Protein AF-A0A2V4VZB0-F1 (afdb_monomer)

Radius of gyration: 14.16 Å; Cα contacts (8 Å, |Δi|>4): 71; chains: 1; bounding box: 25×16×50 Å

Foldseek 3Di:
DDDQKDKDKDADVVGRQWIKIWIAGNVVRDGPDIDIHPVVVVVVVVVVPPPD

Nearest PDB structures (foldseek):
  2d0v-assembly1_A  TM=6.524E-01  e=3.785E+00  Hyphomicrobium denitrificans
  6fsf-assembly1_A  TM=4.927E-01  e=2.678E+00  Saccharomyces cerevisiae S288C

Mean predicted aligned error: 7.52 Å

pLDDT: mean 81.98, std 14.37, range [44.97, 96.38]

Organism: Paenibacillus barcinonensis (NCBI:txid198119)

Secondary structure (DSSP, 8-state):
----EEEEEEEETTEEEEEEEEEEETTTTEEEEEEE-HHHHHHHHHHHT---

Structure (mmCIF, N/CA/C/O backbone):
data_AF-A0A2V4VZB0-F1
#
_entry.id   AF-A0A2V4VZB0-F1
#
loop_
_atom_site.group_PDB
_atom_site.id
_atom_site.type_symbol
_atom_site.label_atom_id
_atom_site.label_alt_id
_atom_site.label_comp_id
_atom_site.label_asym_id
_atom_site.label_entity_id
_atom_site.label_seq_id
_atom_site.pdbx_PDB_ins_code
_atom_site.Cartn_x
_atom_site.Cartn_y
_atom_site.Cartn_z
_atom_site.occupancy
_atom_site.B_iso_or_equiv
_atom_site.auth_seq_id
_atom_site.auth_comp_id
_atom_site.auth_asym_id
_atom_site.auth_atom_id
_atom_site.pdbx_PDB_model_num
ATOM 1 N N . MET A 1 1 ? 5.704 -3.354 -27.594 1.00 53.25 1 MET A N 1
ATOM 2 C CA . MET A 1 1 ? 6.145 -2.543 -26.442 1.00 53.25 1 MET A CA 1
ATOM 3 C C . MET A 1 1 ? 5.785 -3.333 -25.198 1.00 53.25 1 MET A C 1
ATOM 5 O O . MET A 1 1 ? 4.614 -3.653 -25.041 1.00 53.25 1 MET A O 1
ATOM 9 N N . ALA A 1 2 ? 6.773 -3.786 -24.427 1.00 61.00 2 ALA A N 1
ATOM 10 C CA . ALA A 1 2 ? 6.513 -4.536 -23.200 1.00 61.00 2 ALA A CA 1
ATOM 11 C C . ALA A 1 2 ? 6.073 -3.559 -22.097 1.00 61.00 2 ALA A C 1
ATOM 13 O O . ALA A 1 2 ? 6.586 -2.446 -22.033 1.00 61.00 2 ALA A O 1
ATOM 14 N N . MET A 1 3 ? 5.107 -3.954 -21.267 1.00 61.75 3 MET A N 1
ATOM 15 C CA . MET A 1 3 ? 4.692 -3.175 -20.098 1.00 61.75 3 MET A CA 1
ATOM 16 C C . MET A 1 3 ? 5.842 -3.180 -19.086 1.00 61.75 3 MET A C 1
ATOM 18 O O . MET A 1 3 ? 6.089 -4.201 -18.452 1.00 61.75 3 MET A O 1
ATOM 22 N N . SER A 1 4 ? 6.563 -2.068 -18.955 1.00 78.19 4 SER A N 1
ATOM 23 C CA . SER A 1 4 ? 7.683 -1.936 -18.013 1.00 78.19 4 SER A CA 1
ATOM 24 C C . SER A 1 4 ? 7.259 -1.725 -16.563 1.00 78.19 4 SER A C 1
ATOM 26 O O . SER A 1 4 ? 8.084 -1.819 -15.655 1.00 78.19 4 SER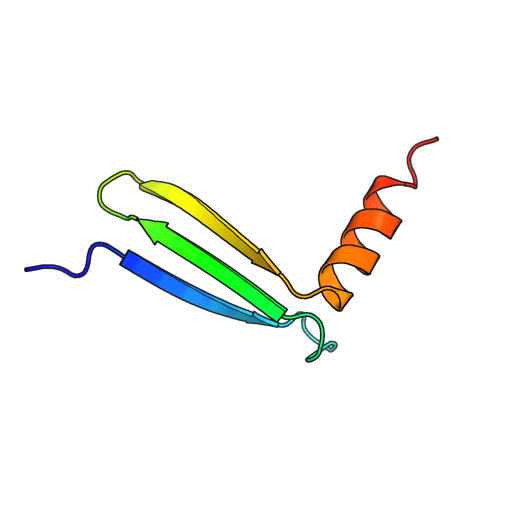 A O 1
ATOM 28 N N . TRP A 1 5 ? 5.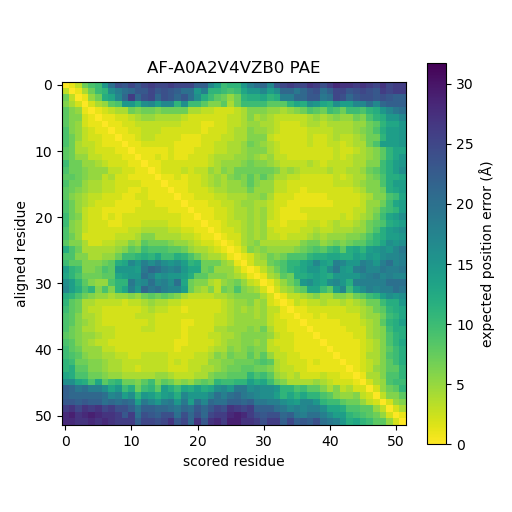963 -1.514 -16.334 1.00 80.06 5 TRP A N 1
ATOM 29 C CA . TRP A 1 5 ? 5.404 -1.165 -15.037 1.00 80.06 5 TRP A CA 1
ATOM 30 C C . TRP A 1 5 ? 4.370 -2.180 -14.592 1.00 80.06 5 TRP A C 1
ATOM 32 O O . TRP A 1 5 ? 3.447 -2.515 -15.337 1.00 80.06 5 TRP A O 1
ATOM 42 N N . VAL A 1 6 ? 4.485 -2.601 -13.337 1.00 86.06 6 VAL A N 1
ATOM 43 C CA . VAL A 1 6 ? 3.404 -3.294 -12.640 1.00 86.06 6 VAL A CA 1
ATOM 44 C C . VAL A 1 6 ? 3.079 -2.514 -11.385 1.00 86.06 6 VAL A C 1
ATOM 46 O O . VAL A 1 6 ? 3.956 -2.215 -10.572 1.00 86.06 6 VAL A O 1
ATOM 49 N N . THR A 1 7 ? 1.795 -2.221 -11.219 1.00 87.94 7 THR A N 1
ATOM 50 C CA . THR A 1 7 ? 1.265 -1.707 -9.964 1.00 87.94 7 THR A CA 1
ATOM 51 C C . THR A 1 7 ? 0.472 -2.806 -9.280 1.00 87.94 7 THR A C 1
ATOM 53 O O . THR A 1 7 ? -0.495 -3.332 -9.832 1.00 87.94 7 THR A O 1
ATOM 56 N N . VAL A 1 8 ? 0.891 -3.155 -8.068 1.00 89.38 8 VAL A N 1
ATOM 57 C CA . VAL A 1 8 ? 0.199 -4.114 -7.208 1.00 89.38 8 VAL A CA 1
ATOM 58 C C . VAL A 1 8 ? -0.611 -3.338 -6.185 1.00 89.38 8 VAL A C 1
ATOM 60 O O . VAL A 1 8 ? -0.068 -2.494 -5.472 1.00 89.38 8 VAL A O 1
ATOM 63 N N . TYR A 1 9 ? -1.902 -3.649 -6.101 1.00 93.44 9 TYR A N 1
ATOM 64 C CA . TYR A 1 9 ? -2.813 -3.114 -5.096 1.00 93.44 9 TYR A CA 1
ATOM 65 C C . TYR A 1 9 ? -3.176 -4.211 -4.106 1.00 93.44 9 TYR A C 1
ATOM 67 O O . TYR A 1 9 ? -3.429 -5.351 -4.496 1.00 93.44 9 TYR A O 1
ATOM 75 N N . GLY A 1 10 ? -3.225 -3.863 -2.827 1.00 94.25 10 GLY A N 1
ATOM 76 C CA . GLY A 1 10 ? -3.546 -4.821 -1.784 1.00 94.25 10 GLY A CA 1
ATOM 77 C C . GLY A 1 10 ? -4.066 -4.165 -0.520 1.00 94.25 10 GLY A C 1
ATOM 78 O O . GLY A 1 10 ? -4.120 -2.941 -0.391 1.00 94.25 10 GLY A O 1
ATOM 79 N N . TYR A 1 11 ? -4.457 -5.013 0.420 1.00 95.94 11 TYR A N 1
ATOM 80 C CA . TYR A 1 11 ? -4.835 -4.620 1.767 1.00 95.94 11 TYR A CA 1
ATOM 81 C C . TYR A 1 11 ? -4.289 -5.632 2.775 1.00 95.94 11 TYR A C 1
ATOM 83 O O . TYR A 1 11 ? -3.998 -6.779 2.423 1.00 95.94 11 TYR A O 1
ATOM 91 N N . VAL A 1 12 ? -4.135 -5.212 4.028 1.00 92.88 12 VAL A N 1
ATOM 92 C CA . VAL A 1 12 ? -3.644 -6.081 5.104 1.00 92.88 12 VAL A CA 1
ATOM 93 C C . VAL A 1 12 ? -4.697 -7.137 5.443 1.00 92.88 12 VAL A C 1
ATOM 95 O O . VAL A 1 12 ? -5.881 -6.842 5.602 1.00 92.88 12 VAL A O 1
ATOM 98 N N . LYS A 1 13 ? -4.289 -8.404 5.564 1.00 93.25 13 LYS A N 1
ATOM 99 C CA . LYS A 1 13 ? -5.212 -9.506 5.873 1.00 93.25 13 LYS A CA 1
ATOM 100 C C . LYS A 1 13 ? -5.965 -9.221 7.180 1.00 93.25 13 LYS A C 1
ATOM 102 O O . LYS A 1 13 ? -5.350 -8.982 8.208 1.00 93.25 13 LYS A O 1
ATOM 107 N N . GLY A 1 14 ? -7.297 -9.272 7.126 1.00 94.19 14 GLY A N 1
ATOM 108 C CA . GLY A 1 14 ? -8.169 -8.938 8.261 1.00 94.19 14 GLY A CA 1
ATOM 109 C C . GLY A 1 14 ? -8.524 -7.450 8.385 1.00 94.19 14 GLY A C 1
ATOM 110 O O . GLY A 1 14 ? -9.457 -7.126 9.107 1.00 94.19 14 GLY A O 1
ATOM 111 N N . HIS A 1 15 ? -7.865 -6.575 7.620 1.00 92.00 15 HIS A N 1
ATOM 112 C CA . HIS A 1 15 ? -7.979 -5.119 7.708 1.00 92.00 15 HIS A CA 1
ATOM 113 C C . HIS A 1 15 ? -8.116 -4.502 6.311 1.00 92.00 15 HIS A C 1
ATOM 115 O O . HIS A 1 15 ? -7.158 -4.002 5.716 1.00 92.00 15 HIS A O 1
ATOM 121 N N . LYS A 1 16 ? -9.328 -4.561 5.748 1.00 93.19 16 LYS A N 1
ATOM 122 C CA . LYS A 1 16 ? -9.613 -4.089 4.377 1.00 93.19 16 LYS A CA 1
ATOM 123 C C . LYS A 1 16 ? -9.395 -2.582 4.199 1.00 93.19 16 LYS A C 1
ATOM 125 O O . LYS A 1 16 ? -9.170 -2.125 3.086 1.00 93.19 16 LYS A O 1
ATOM 130 N N . GLU A 1 17 ? -9.450 -1.824 5.286 1.00 93.31 17 GLU A N 1
ATOM 131 C CA . GLU A 1 17 ? -9.205 -0.384 5.364 1.00 93.31 17 GLU A CA 1
ATOM 132 C C . GLU A 1 17 ? -7.714 -0.003 5.294 1.00 93.31 17 GLU A C 1
ATOM 134 O O . GLU A 1 17 ? -7.361 1.145 5.007 1.00 93.31 17 GLU A O 1
ATOM 139 N N . GLN A 1 18 ? -6.823 -0.962 5.543 1.00 94.25 18 GLN A N 1
ATOM 140 C CA . GLN A 1 18 ? -5.376 -0.782 5.490 1.00 94.25 18 GLN A CA 1
ATOM 141 C C . GLN A 1 18 ? -4.867 -1.165 4.101 1.00 94.25 18 GLN A C 1
ATOM 143 O O . GLN A 1 18 ? -4.362 -2.267 3.886 1.00 94.25 18 GLN A O 1
ATOM 148 N N . THR A 1 19 ? -5.053 -0.268 3.137 1.00 96.38 19 THR A N 1
ATOM 149 C CA . THR A 1 19 ? -4.696 -0.505 1.735 1.00 96.38 19 THR A CA 1
ATOM 150 C C . THR A 1 19 ? -3.297 0.003 1.415 1.00 96.38 19 THR A C 1
ATOM 152 O O . THR A 1 19 ? -2.834 0.987 1.996 1.00 96.38 19 THR A O 1
ATOM 155 N N . PHE A 1 20 ? -2.661 -0.604 0.420 1.00 94.19 20 PHE A N 1
ATOM 156 C CA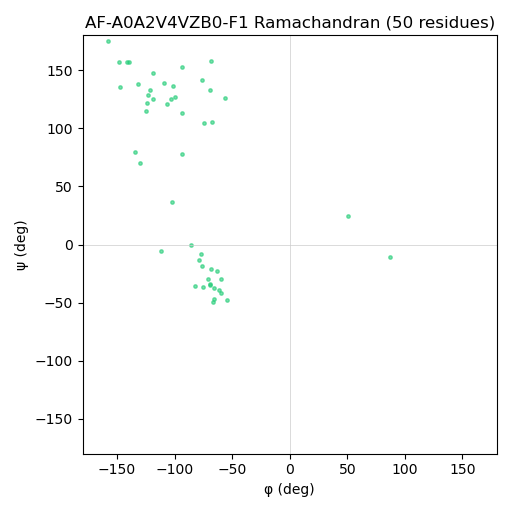 . PHE A 1 20 ? -1.397 -0.144 -0.137 1.00 94.19 20 PHE A CA 1
ATOM 157 C C . PHE A 1 20 ? -1.351 -0.317 -1.655 1.00 94.19 20 PHE A C 1
ATOM 159 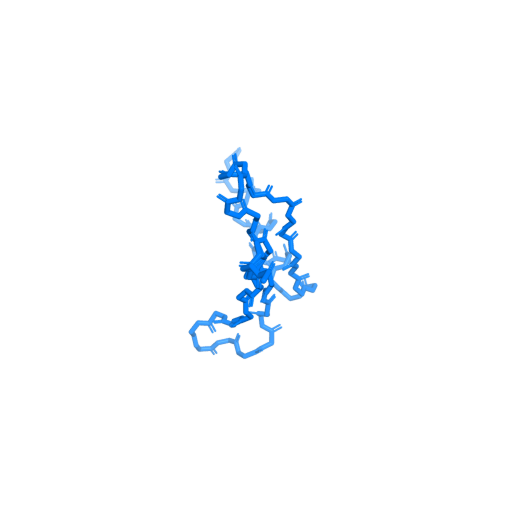O O . PHE A 1 20 ? -2.050 -1.157 -2.229 1.00 94.19 20 PHE A O 1
ATOM 166 N N . SER A 1 21 ? -0.488 0.466 -2.295 1.00 93.38 21 SER A N 1
ATOM 167 C CA . SER A 1 21 ? -0.081 0.274 -3.679 1.00 93.38 21 SER A CA 1
ATOM 168 C C . SER A 1 21 ? 1.437 0.338 -3.803 1.00 93.38 21 SER A C 1
ATOM 170 O O . SER A 1 21 ? 2.108 1.168 -3.181 1.00 93.38 21 SER A O 1
ATOM 172 N N . ILE A 1 22 ? 1.982 -0.572 -4.604 1.00 90.75 22 ILE A N 1
ATOM 173 C CA . ILE A 1 22 ? 3.405 -0.624 -4.931 1.00 90.75 22 ILE A CA 1
ATOM 174 C C . ILE A 1 22 ? 3.519 -0.564 -6.444 1.00 90.75 22 ILE A C 1
ATOM 176 O O . ILE A 1 22 ? 2.977 -1.430 -7.130 1.00 90.75 22 ILE A O 1
ATOM 180 N N . SER A 1 23 ? 4.237 0.434 -6.948 1.00 88.56 23 SER A N 1
ATOM 181 C CA . SER A 1 23 ? 4.597 0.515 -8.363 1.00 88.56 23 SER A CA 1
ATOM 182 C C . SER A 1 23 ? 6.053 0.108 -8.537 1.00 88.56 23 SER A C 1
ATOM 184 O O . SER A 1 23 ? 6.942 0.658 -7.879 1.00 88.56 23 SER A O 1
ATOM 186 N N . ILE A 1 24 ? 6.281 -0.872 -9.410 1.00 85.06 24 ILE A N 1
ATOM 187 C CA . ILE A 1 24 ? 7.600 -1.421 -9.722 1.00 85.06 24 ILE A CA 1
ATOM 188 C C . ILE A 1 24 ? 7.868 -1.191 -11.202 1.00 85.06 24 ILE A C 1
ATOM 190 O O . ILE A 1 24 ? 7.072 -1.607 -12.049 1.00 85.06 24 ILE A O 1
ATOM 194 N N . ASN A 1 25 ? 8.998 -0.550 -11.490 1.00 82.75 25 ASN A N 1
ATOM 195 C CA . ASN A 1 25 ? 9.545 -0.472 -12.832 1.00 82.75 25 ASN A CA 1
ATOM 196 C C . ASN A 1 25 ? 10.551 -1.617 -13.025 1.00 82.75 25 ASN A C 1
ATOM 198 O O . ASN A 1 25 ? 11.607 -1.645 -12.387 1.00 82.75 25 ASN A O 1
ATOM 202 N N . TYR A 1 26 ? 10.224 -2.567 -13.898 1.00 74.06 26 TYR A N 1
ATOM 203 C CA . TYR A 1 26 ? 11.062 -3.738 -14.172 1.00 74.06 26 TYR A CA 1
ATOM 204 C C . TYR A 1 26 ? 12.236 -3.449 -15.111 1.00 74.06 26 TYR A C 1
ATOM 206 O O . TYR A 1 26 ? 13.147 -4.268 -15.189 1.00 74.06 26 TYR A O 1
ATOM 214 N N . GLU A 1 27 ? 12.263 -2.302 -15.797 1.00 74.62 27 GLU A N 1
ATOM 215 C CA . GLU A 1 27 ? 13.422 -1.918 -16.618 1.00 74.62 27 GLU A CA 1
ATOM 216 C C . GLU A 1 27 ? 14.636 -1.584 -15.747 1.00 74.62 27 GLU A C 1
ATOM 218 O O . GLU A 1 27 ? 15.770 -1.876 -16.119 1.00 74.62 27 GLU A O 1
ATOM 223 N N . ILE A 1 28 ? 14.392 -1.008 -14.567 1.00 75.19 28 ILE A N 1
ATOM 224 C CA . ILE A 1 28 ? 15.438 -0.556 -13.641 1.00 75.19 28 ILE A CA 1
ATOM 225 C C . ILE A 1 28 ? 15.500 -1.376 -12.344 1.00 75.19 28 ILE A C 1
ATOM 227 O O . ILE A 1 28 ? 16.410 -1.166 -11.546 1.00 75.19 28 ILE A O 1
ATOM 231 N N . ASN A 1 29 ? 14.564 -2.311 -12.117 1.00 65.06 29 ASN A N 1
ATOM 232 C CA . ASN A 1 29 ? 14.409 -3.075 -10.865 1.00 65.06 29 ASN A CA 1
ATOM 233 C C . ASN A 1 29 ? 14.360 -2.196 -9.596 1.00 65.06 29 ASN A C 1
ATOM 235 O O . ASN A 1 29 ? 14.670 -2.653 -8.494 1.00 65.06 29 ASN A O 1
ATOM 239 N N . GLN A 1 30 ? 13.961 -0.931 -9.729 1.00 67.19 30 GLN A N 1
ATOM 240 C CA . GLN A 1 30 ? 13.829 -0.006 -8.609 1.00 67.19 30 GLN A CA 1
ATOM 241 C C . GLN A 1 30 ? 12.359 0.129 -8.213 1.00 67.19 30 GLN A C 1
ATOM 243 O O . GLN A 1 30 ? 11.457 0.240 -9.047 1.00 67.19 30 GLN A O 1
ATOM 248 N N . LYS A 1 31 ? 12.121 0.107 -6.898 1.00 64.44 31 LYS A N 1
ATOM 249 C CA . LYS A 1 31 ? 10.820 0.418 -6.311 1.00 64.44 31 LYS A CA 1
ATOM 250 C C . LYS A 1 31 ? 10.625 1.926 -6.384 1.00 64.44 31 LYS A C 1
ATOM 252 O O . LYS A 1 31 ? 11.214 2.655 -5.593 1.00 64.44 31 LYS A O 1
ATOM 257 N N . GLU A 1 32 ? 9.798 2.381 -7.313 1.00 72.19 32 GLU A N 1
ATOM 258 C CA . GLU A 1 32 ? 9.608 3.817 -7.506 1.00 72.19 32 GLU A CA 1
ATOM 259 C C . GLU A 1 32 ? 8.608 4.432 -6.533 1.00 72.19 32 GLU A C 1
ATOM 261 O O . GLU A 1 32 ? 8.794 5.567 -6.101 1.00 72.19 32 GLU A O 1
ATOM 266 N N . SER A 1 33 ? 7.548 3.706 -6.159 1.00 82.81 33 SER A N 1
ATOM 267 C CA . SER A 1 33 ? 6.528 4.276 -5.279 1.00 82.81 33 SER A CA 1
ATOM 268 C C . SER A 1 33 ? 5.8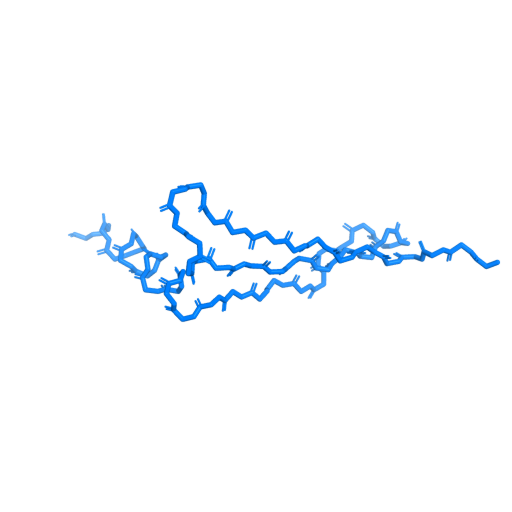94 3.250 -4.351 1.00 82.81 33 SER A C 1
ATOM 270 O O . SER A 1 33 ? 5.539 2.137 -4.752 1.00 82.81 33 SER A O 1
ATOM 272 N N . PHE A 1 34 ? 5.750 3.657 -3.089 1.00 88.62 34 PHE A N 1
ATOM 273 C CA . PHE A 1 34 ? 4.933 2.995 -2.083 1.00 88.62 34 PHE A CA 1
ATOM 274 C C . PHE A 1 34 ? 3.947 3.996 -1.517 1.00 88.62 34 PHE A C 1
ATOM 276 O O . PHE A 1 34 ? 4.343 4.956 -0.856 1.00 88.62 34 PHE A O 1
ATO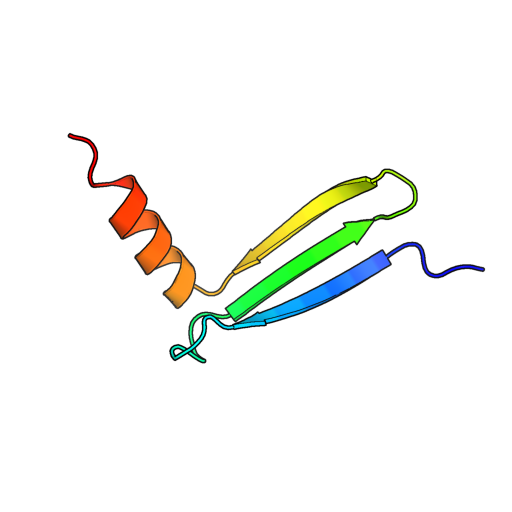M 283 N N . MET A 1 35 ? 2.667 3.750 -1.753 1.00 91.62 35 MET A N 1
ATOM 284 C CA . MET A 1 35 ? 1.593 4.543 -1.176 1.00 91.62 35 MET A CA 1
ATOM 285 C C . MET A 1 35 ? 0.733 3.647 -0.301 1.00 91.62 35 MET A C 1
ATOM 287 O O . MET A 1 35 ? 0.561 2.459 -0.571 1.00 91.62 35 MET A O 1
ATOM 291 N N . TYR A 1 36 ? 0.187 4.217 0.762 1.00 94.94 36 TYR A N 1
ATOM 292 C CA . TYR A 1 36 ? -0.636 3.485 1.711 1.00 94.94 36 TYR A CA 1
ATOM 293 C C . TYR A 1 36 ? -1.708 4.378 2.326 1.00 94.94 36 TYR A C 1
ATOM 295 O O . TYR A 1 36 ? -1.595 5.607 2.331 1.00 94.94 36 TYR A O 1
ATOM 303 N N . SER A 1 37 ? -2.776 3.749 2.820 1.00 94.50 37 SER A N 1
ATOM 304 C CA . SER A 1 37 ? -3.882 4.455 3.462 1.00 94.50 37 SER A CA 1
ATOM 305 C C . SER A 1 37 ? -3.461 5.080 4.792 1.00 94.50 37 SER A C 1
ATOM 307 O O . SER A 1 37 ? -2.515 4.644 5.450 1.00 94.50 37 SER A O 1
ATOM 309 N N . GLN A 1 38 ? -4.206 6.096 5.232 1.00 93.88 38 GLN A N 1
ATOM 310 C CA . GLN A 1 38 ? -3.990 6.724 6.541 1.00 93.88 38 GLN A CA 1
ATOM 311 C C . GLN A 1 38 ? -4.155 5.722 7.693 1.00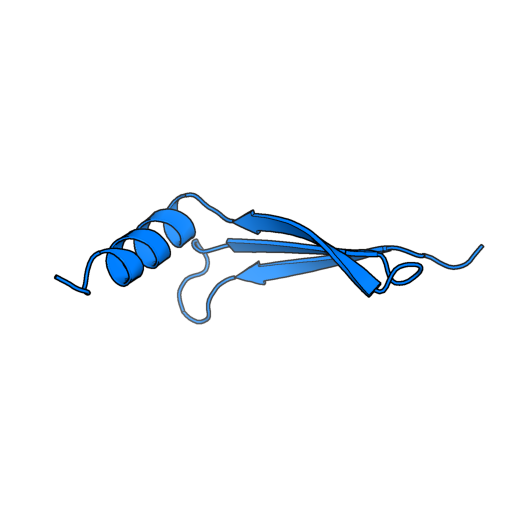 93.88 38 GLN A C 1
ATOM 313 O O . GLN A 1 38 ? -3.514 5.856 8.729 1.00 93.88 38 GLN A O 1
ATOM 318 N N . GLN A 1 39 ? -5.001 4.708 7.515 1.00 93.56 39 GLN A N 1
ATOM 319 C CA . GLN A 1 39 ? -5.203 3.629 8.474 1.00 93.56 39 GLN A CA 1
ATOM 320 C C . GLN A 1 39 ? -3.931 2.790 8.609 1.00 93.56 39 GLN A C 1
ATOM 322 O O . GLN A 1 39 ? -3.476 2.579 9.728 1.00 93.56 39 GLN A O 1
ATOM 327 N N . LEU A 1 40 ? -3.314 2.396 7.488 1.00 92.38 40 LEU A N 1
ATOM 328 C CA . LEU A 1 40 ? -2.045 1.667 7.513 1.00 92.38 40 LEU A CA 1
ATOM 329 C C . LEU A 1 40 ? -0.904 2.538 8.064 1.00 92.38 40 LEU A C 1
ATOM 331 O O . LEU A 1 40 ? -0.096 2.061 8.853 1.00 92.38 40 LEU A O 1
ATOM 335 N N . LYS A 1 41 ? -0.889 3.841 7.746 1.00 93.12 41 LYS A N 1
ATOM 336 C CA . LYS A 1 41 ? 0.084 4.800 8.298 1.00 93.12 41 LYS A CA 1
ATOM 337 C C . LYS A 1 41 ? 0.107 4.796 9.825 1.00 93.12 41 LYS A C 1
ATOM 339 O O . LYS A 1 41 ? 1.177 4.755 10.415 1.00 93.12 41 LYS A O 1
ATOM 344 N N . LYS A 1 42 ? -1.070 4.848 10.456 1.00 91.94 42 LYS A N 1
ATOM 345 C CA . LYS A 1 42 ? -1.190 4.881 11.921 1.00 91.94 42 LYS A CA 1
ATOM 346 C C . LYS A 1 42 ? -0.611 3.629 12.572 1.00 91.94 42 LYS A C 1
ATOM 348 O O . LYS A 1 42 ? 0.025 3.746 13.609 1.00 91.94 42 LYS A O 1
ATOM 353 N N . VAL A 1 43 ? -0.823 2.463 11.960 1.00 89.75 43 VAL A N 1
ATOM 354 C CA . VAL A 1 43 ? -0.286 1.187 12.455 1.00 89.75 43 VAL A CA 1
ATOM 355 C C . VAL A 1 43 ? 1.237 1.174 12.346 1.00 89.75 43 VAL A C 1
ATOM 357 O O . VAL A 1 43 ? 1.907 0.945 13.345 1.00 89.75 43 VAL A O 1
ATOM 360 N N . LEU A 1 44 ? 1.783 1.527 11.178 1.00 88.94 44 LEU A N 1
ATOM 361 C CA . LEU A 1 44 ? 3.235 1.576 10.968 1.00 88.94 44 LEU A CA 1
ATOM 362 C C . LEU A 1 44 ? 3.921 2.562 11.928 1.00 88.94 44 LEU A C 1
ATOM 364 O O . LEU A 1 44 ? 4.950 2.248 12.513 1.00 88.94 44 LEU A O 1
ATOM 368 N N . GLN A 1 45 ? 3.321 3.734 12.151 1.00 88.88 45 GLN A N 1
ATOM 369 C CA . GLN A 1 45 ? 3.854 4.737 13.079 1.00 88.88 45 GLN A CA 1
ATOM 370 C C . GLN A 1 45 ? 3.738 4.330 14.553 1.00 88.88 45 GLN A C 1
ATOM 372 O O . GLN A 1 45 ? 4.562 4.745 15.364 1.00 88.88 45 GLN A O 1
ATOM 377 N N . ALA A 1 46 ? 2.724 3.540 14.913 1.00 84.56 46 ALA A N 1
ATOM 378 C CA . ALA A 1 46 ? 2.605 2.988 16.258 1.00 84.56 46 ALA A CA 1
ATOM 379 C C . ALA A 1 46 ? 3.692 1.934 16.533 1.00 84.56 46 ALA A C 1
ATOM 381 O O . ALA A 1 46 ? 4.194 1.864 17.651 1.00 84.56 46 ALA A O 1
ATOM 38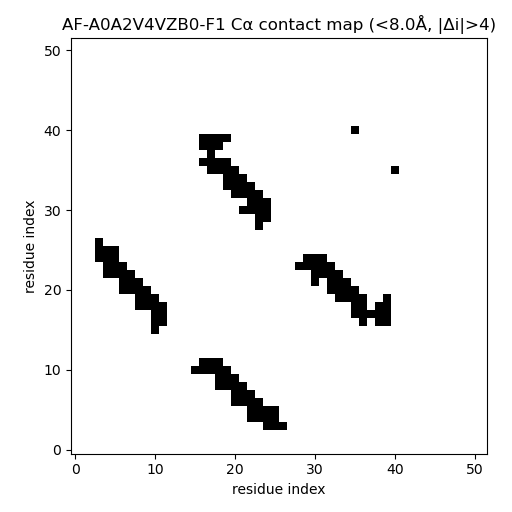2 N N . GLU A 1 47 ? 4.087 1.159 15.519 1.00 72.38 47 GLU A N 1
ATOM 383 C CA . GLU A 1 47 ? 5.169 0.172 15.630 1.00 72.38 47 GLU A CA 1
ATOM 384 C C . GLU A 1 47 ? 6.566 0.821 15.633 1.00 72.38 47 GLU A C 1
ATOM 386 O O . GLU A 1 47 ? 7.428 0.405 16.405 1.00 72.38 47 GLU A O 1
ATOM 391 N N . GLU A 1 48 ? 6.789 1.890 14.859 1.00 64.38 48 GLU A N 1
ATOM 392 C CA . GLU A 1 48 ? 8.065 2.633 14.852 1.00 64.38 48 GLU A CA 1
ATOM 393 C C . GLU A 1 48 ? 8.337 3.402 16.163 1.00 64.38 48 GLU A C 1
ATOM 395 O O . GLU A 1 48 ? 9.488 3.698 16.480 1.00 64.38 48 GLU A O 1
ATOM 400 N N . GLY A 1 49 ? 7.298 3.700 16.952 1.00 54.78 49 GLY A N 1
ATOM 401 C CA . GLY A 1 49 ? 7.401 4.402 18.237 1.00 54.78 49 GLY A CA 1
ATOM 402 C C . GLY A 1 49 ? 7.691 3.523 19.462 1.00 54.78 49 GLY A C 1
ATOM 403 O O . GLY A 1 49 ? 7.788 4.059 20.562 1.00 54.78 49 GLY A O 1
ATOM 404 N N . SER A 1 50 ? 7.826 2.200 19.306 1.00 48.44 50 SER A N 1
ATOM 405 C CA . SER A 1 50 ? 8.037 1.243 20.410 1.00 48.44 50 SER A CA 1
ATOM 406 C C . SER A 1 50 ? 9.498 0.773 20.538 1.00 48.44 50 SER A C 1
ATOM 408 O O . SER A 1 50 ? 9.752 -0.385 20.859 1.00 48.44 50 SER A O 1
ATOM 410 N N . ASN A 1 51 ? 10.459 1.664 20.286 1.00 50.25 51 ASN A N 1
ATOM 411 C CA . ASN A 1 51 ? 11.873 1.502 20.646 1.00 50.25 51 ASN A CA 1
ATOM 412 C C . ASN A 1 51 ? 12.350 2.773 21.370 1.00 50.25 51 ASN A C 1
ATOM 414 O O . ASN A 1 51 ? 13.101 3.561 20.799 1.00 50.25 51 ASN A O 1
ATOM 418 N N . ASN A 1 52 ? 11.865 2.994 22.594 1.00 44.97 52 ASN A N 1
ATOM 419 C CA . ASN A 1 52 ? 12.485 3.856 23.608 1.00 44.97 52 ASN A CA 1
ATOM 420 C C . ASN A 1 52 ? 12.034 3.421 25.002 1.00 44.97 52 ASN A C 1
ATOM 422 O O . ASN A 1 52 ? 10.803 3.342 25.214 1.00 44.97 52 ASN A O 1
#

Solvent-accessible surface area (backbon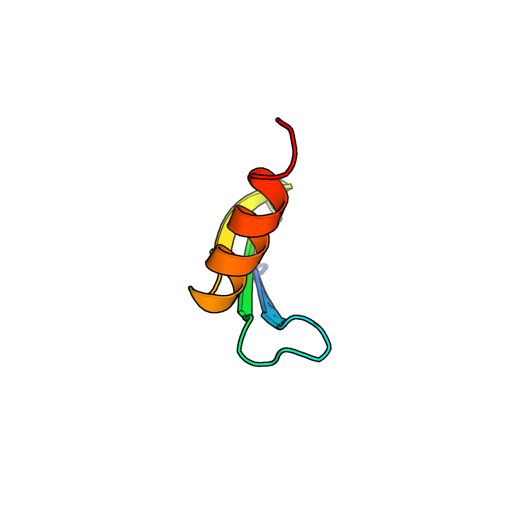e atoms only — not comparable to full-atom values): 3206 Å² total; per-residue (Å²): 136,80,84,50,65,50,75,51,74,51,52,44,89,97,35,81,71,27,29,38,38,39,37,37,36,66,85,74,74,45,78,77,45,80,50,67,30,74,59,38,48,53,54,56,53,57,62,71,66,73,81,126

Sequence (52 aa):
MAMSWVTVYGYVKGHKEQTFSISINYEINQKESFMYSQQLKKVLQAEEGSNN